Protein AF-X1QQS1-F1 (afdb_monomer_lite)

Secondary structure (DSSP, 8-state):
-EE--TTT---PPPSSTTT-HHHHHHHHHHHHTT--S--HHHHHHHHHHTT--S-HHHHHHHHHHH-TT-------GGGGTT-HHHHHHHHHHHHHTT--EEEEEEEEEEEEEEETTEEEEEEEEEEEEEEEEEEEEE-SSEEEEEETTTTEEEEEE--

Organism: NCBI:txid412755

Foldseek 3Di:
DFFFPPVQQDLAAFPDLPQQQQQQQVCRQCSSVVHNPGDSVNLVCVCVVVVFDSDCVRSVVVVCVVCVPDDDDDDDCVNQVVDPVSVVVVCVVCRNVSHKDKDKDWDWDWDFDADPPGRDGPDTDIDIDIGIWIFTDDDPFWTWTQGSSVSDIDIDGPD

pLDDT: mean 87.98, std 6.5, range [68.88, 96.5]

Radius of gyration: 16.84 Å; chains: 1; bounding box: 41×33×45 Å

Structure (mmCIF, N/CA/C/O backbone):
data_AF-X1QQS1-F1
#
_entry.id   AF-X1QQS1-F1
#
loop_
_atom_site.group_PDB
_atom_site.id
_atom_site.type_symbol
_atom_site.label_atom_id
_atom_site.label_alt_id
_atom_site.label_comp_id
_atom_site.label_asym_id
_atom_site.label_entity_id
_atom_site.label_seq_id
_atom_site.pdbx_PDB_ins_code
_atom_site.Cartn_x
_atom_site.Cartn_y
_atom_site.Cartn_z
_atom_site.occupancy
_atom_site.B_iso_or_equiv
_atom_site.auth_seq_id
_atom_site.auth_comp_id
_atom_site.auth_asym_id
_atom_site.auth_atom_id
_atom_site.pdbx_PDB_model_num
ATOM 1 N N . MET A 1 1 ? -8.744 -9.814 17.226 1.00 79.88 1 MET A N 1
ATOM 2 C CA . MET A 1 1 ? -8.411 -9.906 15.786 1.00 79.88 1 MET A CA 1
ATOM 3 C C . MET A 1 1 ? -9.209 -8.837 15.072 1.00 79.88 1 MET A C 1
ATOM 5 O O . MET A 1 1 ? -10.429 -8.950 15.056 1.00 79.88 1 MET A O 1
ATOM 9 N N . SER A 1 2 ? -8.532 -7.833 14.525 1.00 88.81 2 SER A N 1
ATOM 10 C CA . SER A 1 2 ? -9.165 -6.713 13.821 1.00 88.81 2 SER A CA 1
ATOM 11 C C . SER A 1 2 ? -8.785 -6.734 12.346 1.00 88.81 2 SER A C 1
ATOM 13 O O . SER A 1 2 ? -7.727 -7.242 11.963 1.00 88.81 2 SER A O 1
ATOM 15 N N . THR A 1 3 ? -9.669 -6.212 11.508 1.00 92.56 3 THR A N 1
ATOM 16 C CA . THR A 1 3 ? -9.513 -6.142 10.057 1.00 92.56 3 THR A CA 1
ATOM 17 C C . THR A 1 3 ? -10.234 -4.906 9.556 1.00 92.56 3 THR A C 1
ATOM 19 O O . THR A 1 3 ? -11.251 -4.527 10.132 1.00 92.56 3 THR A O 1
ATOM 22 N N . ILE A 1 4 ? -9.743 -4.323 8.464 1.00 93.69 4 ILE A N 1
ATOM 23 C CA . ILE A 1 4 ? -10.564 -3.403 7.674 1.00 93.69 4 ILE A CA 1
ATOM 24 C C . ILE A 1 4 ? -11.738 -4.178 7.056 1.00 93.69 4 ILE A C 1
ATOM 26 O O . ILE A 1 4 ? -11.711 -5.414 7.006 1.00 93.69 4 ILE A O 1
ATOM 30 N N . ASP A 1 5 ? -12.727 -3.469 6.519 1.00 93.31 5 ASP A N 1
ATOM 31 C CA . ASP A 1 5 ? -13.817 -4.066 5.745 1.00 93.31 5 ASP A CA 1
ATOM 32 C C . ASP A 1 5 ? -13.292 -4.766 4.468 1.00 93.31 5 ASP A C 1
ATOM 34 O O . ASP A 1 5 ? -13.038 -4.161 3.421 1.00 93.31 5 ASP A O 1
ATOM 38 N N . LEU A 1 6 ? -13.104 -6.085 4.558 1.00 91.56 6 LEU A N 1
ATOM 39 C CA . LEU A 1 6 ? -12.555 -6.902 3.475 1.00 91.56 6 LEU A CA 1
ATOM 40 C C . LEU A 1 6 ? -13.534 -7.133 2.322 1.00 91.56 6 LEU A C 1
ATOM 42 O O . LEU A 1 6 ? -13.076 -7.548 1.253 1.00 91.56 6 LEU A O 1
ATOM 46 N N . ASP A 1 7 ? -14.828 -6.889 2.533 1.00 92.19 7 ASP A N 1
ATOM 47 C CA . ASP A 1 7 ? -15.846 -6.981 1.484 1.00 92.19 7 ASP A CA 1
ATOM 48 C C . ASP A 1 7 ? -15.804 -5.728 0.602 1.00 92.19 7 ASP A C 1
ATOM 50 O O . ASP A 1 7 ? -16.031 -5.792 -0.608 1.00 92.19 7 ASP A O 1
ATOM 54 N N . LYS A 1 8 ? -15.423 -4.587 1.187 1.00 93.56 8 LYS A N 1
ATOM 55 C CA . LYS A 1 8 ? -15.185 -3.331 0.467 1.00 93.56 8 LYS A CA 1
ATOM 56 C C . LYS A 1 8 ? -13.808 -3.268 -0.203 1.00 93.56 8 LYS A C 1
ATOM 58 O O . LYS A 1 8 ? -13.642 -2.554 -1.198 1.00 93.56 8 LYS A O 1
ATOM 63 N N . TYR A 1 9 ? -12.804 -3.964 0.337 1.00 94.62 9 TYR A N 1
ATOM 64 C CA . TYR A 1 9 ? -11.430 -3.905 -0.172 1.00 94.62 9 TYR A CA 1
ATOM 65 C C . TYR A 1 9 ? -11.262 -4.710 -1.480 1.00 94.62 9 TYR A C 1
ATOM 67 O O . TYR A 1 9 ? -11.465 -5.924 -1.481 1.00 94.62 9 TYR A O 1
ATOM 75 N N . PRO A 1 10 ? -10.864 -4.079 -2.603 1.00 93.75 10 PRO A N 1
ATOM 76 C CA . PRO A 1 10 ? -11.062 -4.654 -3.937 1.00 93.75 10 PRO A CA 1
ATOM 77 C C . PRO A 1 10 ? -10.031 -5.712 -4.370 1.00 93.75 10 PRO A C 1
ATOM 79 O O . PRO A 1 10 ? -10.306 -6.436 -5.323 1.00 93.75 10 PRO A O 1
ATOM 82 N N . LYS A 1 11 ? -8.881 -5.831 -3.688 1.00 94.12 11 LYS A N 1
ATOM 83 C CA . LYS A 1 11 ? -7.851 -6.875 -3.909 1.00 94.12 11 LYS A CA 1
ATOM 84 C C . LYS A 1 11 ? -7.354 -6.970 -5.363 1.00 94.12 11 LYS A C 1
ATOM 86 O O . LYS A 1 11 ? -7.266 -8.050 -5.941 1.00 94.12 11 LYS A O 1
ATOM 91 N N . 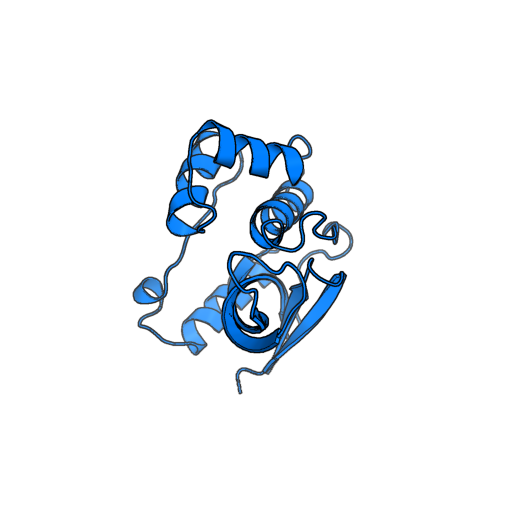ILE A 1 12 ? -7.033 -5.828 -5.964 1.00 95.31 12 ILE A N 1
ATOM 92 C CA . ILE A 1 12 ? -6.618 -5.720 -7.370 1.00 95.31 12 ILE A CA 1
ATOM 93 C C . ILE A 1 12 ? -5.139 -6.097 -7.522 1.00 95.31 12 ILE A C 1
ATOM 95 O O . ILE A 1 12 ? -4.302 -5.614 -6.756 1.00 95.31 12 ILE A O 1
ATOM 99 N N . ALA A 1 13 ? -4.844 -6.939 -8.517 1.00 94.06 13 ALA A N 1
ATOM 100 C CA . ALA A 1 13 ? -3.502 -7.366 -8.915 1.00 94.06 13 ALA A CA 1
ATOM 101 C C . ALA A 1 13 ? -2.720 -6.244 -9.606 1.00 94.06 13 ALA A C 1
ATOM 103 O O . ALA A 1 13 ? -3.303 -5.516 -10.409 1.00 94.06 13 ALA A O 1
ATOM 104 N N . GLN A 1 14 ? -1.405 -6.158 -9.380 1.00 93.00 14 GLN A N 1
ATO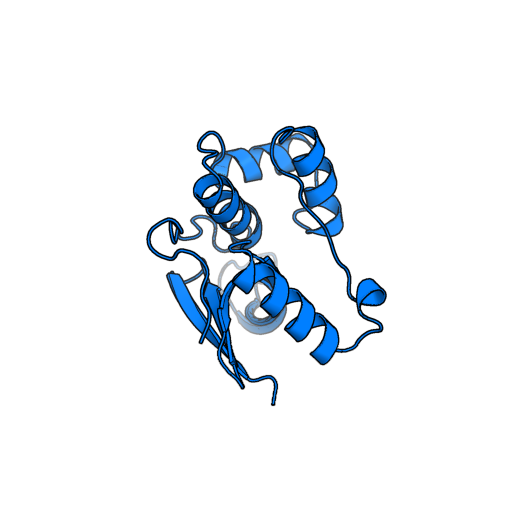M 105 C CA . GLN A 1 14 ? -0.558 -5.282 -10.190 1.00 93.00 14 GLN A CA 1
ATOM 106 C C . GLN A 1 14 ? -0.398 -5.857 -11.604 1.00 93.00 14 GLN A C 1
ATOM 108 O O . GLN A 1 14 ? -0.070 -7.030 -11.780 1.00 93.00 14 GLN A O 1
ATOM 113 N N . MET A 1 15 ? -0.579 -5.023 -12.621 1.00 90.81 15 MET A N 1
ATOM 114 C CA . MET A 1 15 ? -0.365 -5.379 -14.022 1.00 90.81 15 MET A CA 1
ATOM 115 C C . MET A 1 15 ? 1.103 -5.206 -14.419 1.00 90.81 15 MET A C 1
ATOM 117 O O . MET A 1 15 ? 1.664 -6.042 -15.128 1.00 90.81 15 MET A O 1
ATOM 121 N N . HIS A 1 16 ? 1.752 -4.134 -13.960 1.00 84.69 16 HIS A N 1
ATOM 122 C CA . HIS A 1 16 ? 3.145 -3.845 -14.278 1.00 84.69 16 HIS A CA 1
ATOM 123 C C . HIS A 1 16 ? 4.076 -4.426 -13.207 1.00 84.69 16 HIS A C 1
ATOM 125 O O . HIS A 1 16 ? 4.222 -3.883 -12.113 1.00 84.69 16 HIS A O 1
ATOM 131 N N . SER A 1 17 ? 4.762 -5.527 -13.514 1.00 77.50 17 SER A N 1
ATOM 132 C CA . SER A 1 17 ? 5.557 -6.294 -12.537 1.00 77.50 17 SER A CA 1
ATOM 133 C C . SER A 1 17 ? 6.665 -5.494 -11.834 1.00 77.50 17 SER A C 1
ATOM 135 O O . SER A 1 17 ? 6.939 -5.729 -10.662 1.00 77.50 17 SER A O 1
ATOM 137 N N . SER A 1 18 ? 7.281 -4.521 -12.510 1.00 76.19 18 SER A N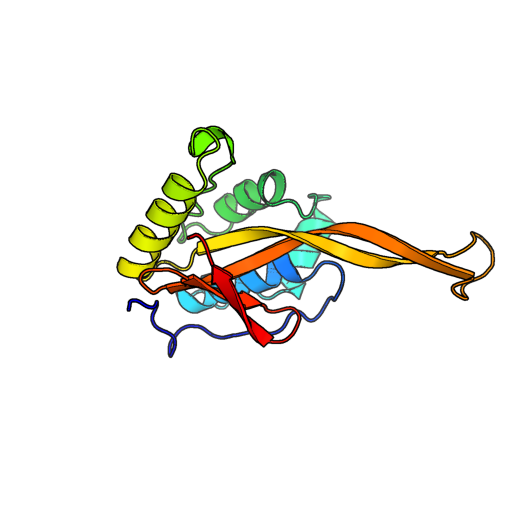 1
ATOM 138 C CA . SER A 1 18 ? 8.410 -3.745 -11.968 1.00 76.19 18 SER A CA 1
ATOM 139 C C . SER A 1 18 ? 8.050 -2.382 -11.368 1.00 76.19 18 SER A C 1
ATOM 141 O O . SER A 1 18 ? 8.894 -1.773 -10.719 1.00 76.19 18 SER A O 1
ATOM 143 N N . ALA A 1 19 ? 6.836 -1.878 -11.604 1.00 80.12 19 ALA A N 1
ATOM 144 C CA . ALA A 1 19 ? 6.467 -0.493 -11.277 1.00 80.12 19 ALA A CA 1
ATOM 145 C C . ALA A 1 19 ? 5.022 -0.332 -10.774 1.00 80.12 19 ALA A C 1
ATOM 147 O O . ALA A 1 19 ? 4.631 0.758 -10.365 1.00 80.12 19 ALA A O 1
ATOM 148 N N . GLY A 1 20 ? 4.229 -1.404 -10.805 1.00 86.62 20 GLY A N 1
ATOM 149 C CA . GLY A 1 20 ? 2.799 -1.379 -10.517 1.00 86.62 20 GLY A CA 1
ATOM 150 C C . GLY A 1 20 ? 2.458 -1.414 -9.030 1.00 86.62 20 GLY A C 1
ATOM 151 O O . GLY A 1 20 ? 1.370 -0.995 -8.652 1.00 86.62 20 GLY A O 1
ATOM 152 N N . CYS A 1 21 ? 3.376 -1.858 -8.163 1.00 88.69 21 CYS A N 1
ATOM 153 C CA . CYS A 1 21 ? 3.066 -2.087 -6.749 1.00 88.69 21 CYS A CA 1
ATOM 154 C C . CYS A 1 21 ? 2.595 -0.816 -6.022 1.00 88.69 21 CYS A C 1
ATOM 156 O O . CYS A 1 21 ? 1.635 -0.867 -5.259 1.00 88.69 21 CYS A O 1
ATOM 158 N N . ILE A 1 22 ? 3.204 0.342 -6.286 1.00 88.44 22 ILE A N 1
ATOM 159 C CA . ILE A 1 22 ? 2.774 1.625 -5.710 1.00 88.44 22 ILE A CA 1
ATOM 160 C C . ILE A 1 22 ? 1.404 2.069 -6.255 1.00 88.44 22 ILE A C 1
ATOM 162 O O . ILE A 1 22 ? 0.474 2.219 -5.456 1.00 88.44 22 ILE A O 1
ATOM 166 N N . PRO A 1 23 ? 1.233 2.272 -7.578 1.00 90.88 23 PRO A N 1
ATOM 167 C CA . PRO A 1 23 ? -0.026 2.761 -8.132 1.00 90.88 23 PRO A CA 1
ATOM 168 C C . PRO A 1 23 ? -1.205 1.821 -7.863 1.00 90.88 23 PRO A C 1
ATOM 170 O O . PRO A 1 23 ? -2.284 2.311 -7.544 1.00 90.88 23 PRO A O 1
ATOM 173 N N . VAL A 1 24 ? -1.024 0.497 -7.888 1.00 93.62 24 VAL A N 1
ATOM 174 C CA . VAL A 1 24 ? -2.137 -0.427 -7.623 1.00 93.62 24 VAL A CA 1
ATOM 175 C C . VAL A 1 24 ? -2.545 -0.460 -6.145 1.00 93.62 24 VAL A C 1
ATOM 177 O O . VAL A 1 24 ? -3.728 -0.588 -5.834 1.00 93.62 24 VAL A O 1
ATOM 180 N N . ASN A 1 25 ? -1.605 -0.326 -5.199 1.00 92.62 25 ASN A N 1
ATOM 181 C CA . ASN A 1 25 ? -1.963 -0.234 -3.779 1.00 92.62 25 ASN A CA 1
ATOM 182 C C . ASN A 1 25 ? -2.756 1.055 -3.519 1.00 92.62 25 ASN A C 1
ATOM 184 O O . ASN A 1 25 ? -3.739 1.038 -2.777 1.00 92.62 25 ASN A O 1
ATOM 188 N N . ILE A 1 26 ? -2.369 2.157 -4.168 1.00 90.50 26 ILE A N 1
ATOM 189 C CA . ILE A 1 26 ? -3.126 3.412 -4.125 1.00 90.50 26 ILE A CA 1
ATOM 190 C C . ILE A 1 26 ? -4.506 3.216 -4.749 1.00 90.50 26 ILE A C 1
ATOM 192 O O . ILE A 1 26 ? -5.495 3.544 -4.106 1.00 90.50 26 ILE A O 1
ATOM 196 N N . GLU A 1 27 ? -4.608 2.619 -5.938 1.00 92.81 27 GLU A N 1
ATOM 197 C CA . GLU A 1 27 ? -5.890 2.291 -6.571 1.00 92.81 27 GLU A CA 1
ATOM 198 C C . GLU A 1 27 ? -6.805 1.497 -5.629 1.00 92.81 27 GLU A C 1
ATOM 200 O O . GLU A 1 27 ? -7.965 1.872 -5.454 1.00 92.81 27 GLU A O 1
ATOM 205 N N . ASN A 1 28 ? -6.295 0.442 -4.984 1.00 94.12 28 ASN A N 1
ATOM 206 C CA . ASN A 1 28 ? -7.055 -0.342 -4.011 1.00 94.12 28 ASN A CA 1
ATOM 207 C C . ASN A 1 28 ? -7.595 0.541 -2.870 1.00 94.12 28 ASN A C 1
ATOM 209 O O . ASN A 1 28 ? -8.777 0.445 -2.534 1.00 94.12 28 ASN A O 1
ATOM 213 N N . ALA A 1 29 ? -6.763 1.423 -2.306 1.00 91.81 29 ALA A N 1
ATOM 214 C CA . ALA A 1 29 ? -7.156 2.334 -1.229 1.00 91.81 29 ALA A CA 1
ATOM 215 C C . ALA A 1 29 ? -8.167 3.405 -1.678 1.00 91.81 29 ALA A C 1
ATOM 217 O O . ALA A 1 29 ? -9.115 3.699 -0.947 1.00 91.81 29 ALA A O 1
ATOM 218 N N . LEU A 1 30 ? -8.020 3.962 -2.883 1.00 91.19 30 LEU A N 1
ATOM 219 C CA . LEU A 1 30 ? -8.975 4.916 -3.460 1.00 91.19 30 LEU A CA 1
ATOM 220 C C . LEU A 1 30 ? -10.338 4.261 -3.659 1.00 91.19 30 LEU A C 1
ATOM 222 O O . LEU A 1 30 ? -11.355 4.761 -3.181 1.00 91.19 30 LEU A O 1
ATOM 226 N N . LYS A 1 31 ? -10.339 3.078 -4.274 1.00 93.50 31 LYS A N 1
ATOM 227 C CA . LYS A 1 31 ? -11.531 2.272 -4.533 1.00 93.50 31 LYS A CA 1
ATOM 228 C C . LYS A 1 31 ? -12.221 1.828 -3.248 1.00 93.50 31 LYS A C 1
ATOM 230 O O . LYS A 1 31 ? -13.451 1.850 -3.186 1.00 93.50 31 LYS A O 1
ATOM 235 N N . TYR A 1 32 ? -11.450 1.485 -2.219 1.00 93.31 32 TYR A N 1
ATOM 236 C CA . TYR A 1 32 ? -11.968 1.229 -0.879 1.00 93.31 32 TYR A CA 1
ATOM 237 C C . TYR A 1 32 ? -12.632 2.473 -0.273 1.00 93.31 32 TYR A C 1
ATOM 239 O O . TYR A 1 32 ? -13.627 2.352 0.427 1.00 93.31 32 TYR A O 1
ATOM 247 N N . ASN A 1 33 ? -12.167 3.683 -0.578 1.00 90.12 33 ASN A N 1
ATOM 248 C CA . ASN A 1 33 ? -12.782 4.935 -0.120 1.00 90.12 33 ASN A CA 1
ATOM 249 C C . ASN A 1 33 ? -13.857 5.494 -1.071 1.00 90.12 33 ASN A C 1
ATOM 251 O O . ASN A 1 33 ? -14.354 6.596 -0.862 1.00 90.12 33 ASN A O 1
ATOM 255 N N . GLY A 1 34 ? -14.269 4.719 -2.079 1.00 90.50 34 GLY A N 1
ATOM 256 C CA . GLY A 1 34 ? -15.332 5.092 -3.013 1.00 90.50 34 GLY A CA 1
ATOM 257 C C . GLY A 1 34 ? -14.863 5.839 -4.261 1.00 90.50 34 GLY A C 1
ATOM 258 O O . GLY A 1 34 ? -15.689 6.087 -5.135 1.00 90.50 34 GLY A O 1
ATOM 259 N N . GLU A 1 35 ? -13.566 6.124 -4.405 1.00 89.94 35 GLU A N 1
ATOM 260 C CA . GLU A 1 35 ? -13.031 6.774 -5.601 1.00 89.94 35 GLU A CA 1
ATOM 261 C C . GLU A 1 35 ? -12.664 5.764 -6.685 1.00 89.94 35 GLU A C 1
ATOM 263 O O . GLU A 1 35 ? -11.844 4.865 -6.492 1.00 89.94 35 GLU A O 1
ATOM 268 N N . ARG A 1 36 ? -13.305 5.899 -7.851 1.00 90.19 36 ARG A N 1
ATOM 269 C CA . ARG A 1 36 ? -13.223 4.930 -8.959 1.00 90.19 36 ARG A CA 1
ATOM 270 C C . ARG A 1 36 ? -12.520 5.469 -10.205 1.00 90.19 36 ARG A C 1
ATOM 272 O O . ARG A 1 36 ? -12.290 4.704 -11.137 1.00 90.19 36 ARG A O 1
ATOM 279 N N . ASP A 1 37 ? -12.162 6.749 -10.218 1.00 89.69 37 ASP A N 1
ATOM 280 C CA . ASP A 1 37 ? -11.643 7.429 -11.413 1.00 89.69 37 ASP A CA 1
ATOM 281 C C . ASP A 1 37 ? -10.186 7.080 -11.743 1.00 89.69 37 ASP A C 1
ATOM 283 O O . ASP A 1 37 ? -9.732 7.309 -12.870 1.00 89.69 37 ASP A O 1
ATOM 287 N N . TYR A 1 38 ? -9.463 6.498 -10.785 1.00 89.69 38 TYR A N 1
ATOM 288 C CA . TYR A 1 38 ? -8.047 6.171 -10.894 1.00 89.69 38 TYR A CA 1
ATOM 289 C C . TYR A 1 38 ? -7.832 4.659 -10.949 1.00 89.69 38 TYR A C 1
ATOM 291 O O . TYR A 1 38 ? -8.440 3.896 -10.198 1.00 89.69 38 TYR A O 1
ATOM 299 N N . ASP A 1 39 ? -6.935 4.261 -11.842 1.00 93.12 39 ASP A N 1
ATOM 300 C CA . ASP A 1 39 ? -6.442 2.902 -12.027 1.00 93.12 39 ASP A CA 1
ATOM 301 C C . ASP A 1 39 ? -4.910 2.930 -12.158 1.00 93.12 39 ASP A C 1
ATOM 303 O O . ASP A 1 39 ? -4.311 4.003 -12.320 1.00 93.12 39 ASP A O 1
ATOM 307 N N . GLU A 1 40 ? -4.273 1.762 -12.064 1.00 93.38 40 GLU A N 1
ATOM 308 C CA . GLU A 1 40 ? -2.820 1.608 -12.143 1.00 93.38 40 GLU A CA 1
ATOM 309 C C . GLU A 1 40 ? -2.222 2.349 -13.346 1.00 93.38 40 GLU A C 1
ATOM 311 O O . GLU A 1 40 ? -1.250 3.095 -13.201 1.00 93.38 40 GLU A O 1
ATOM 316 N N . LEU A 1 41 ? -2.827 2.194 -14.527 1.00 92.88 41 LEU A N 1
ATOM 317 C CA . LEU A 1 41 ? -2.333 2.786 -15.766 1.00 92.88 41 LEU A CA 1
ATOM 318 C C . LEU A 1 41 ? -2.392 4.316 -15.722 1.00 92.88 41 LEU A C 1
ATOM 320 O O . LEU A 1 41 ? -1.405 4.976 -16.046 1.00 92.88 41 LEU A O 1
ATOM 324 N N . LYS A 1 42 ? -3.516 4.899 -15.291 1.00 91.75 42 LYS A N 1
ATOM 325 C CA . LYS A 1 42 ? -3.657 6.358 -15.157 1.00 91.75 42 LYS A CA 1
ATOM 326 C C . LYS A 1 42 ? -2.646 6.935 -14.178 1.00 91.75 42 LYS A C 1
ATOM 328 O O . LYS A 1 42 ? -2.074 7.990 -14.452 1.00 91.75 42 LYS A O 1
ATOM 333 N N . LEU A 1 43 ? -2.419 6.256 -13.056 1.00 90.19 43 LEU A N 1
ATOM 334 C CA . LEU A 1 43 ? -1.452 6.677 -12.045 1.00 90.19 43 LEU A CA 1
ATOM 335 C C . LEU A 1 43 ? -0.013 6.592 -12.578 1.00 90.19 43 LEU A C 1
ATOM 337 O O . LEU A 1 43 ? 0.756 7.538 -12.414 1.00 90.19 43 LEU A O 1
ATOM 341 N N . LEU A 1 44 ? 0.333 5.521 -13.297 1.00 90.12 44 LEU A N 1
ATOM 342 C CA . LEU A 1 44 ? 1.630 5.396 -13.969 1.00 90.12 44 LEU A CA 1
ATOM 343 C C . LEU A 1 44 ? 1.839 6.489 -15.023 1.00 90.12 44 LEU A C 1
ATOM 345 O O . LEU A 1 44 ? 2.869 7.166 -15.011 1.00 90.12 44 LEU A O 1
ATOM 349 N N . CYS A 1 45 ? 0.859 6.710 -15.903 1.00 89.56 45 CYS A N 1
ATOM 350 C CA . CYS A 1 45 ? 0.917 7.768 -16.911 1.00 89.56 45 CYS A CA 1
ATOM 351 C C . CYS A 1 45 ? 1.038 9.157 -16.270 1.00 89.56 45 CYS A C 1
ATOM 353 O O . CYS A 1 45 ? 1.782 10.005 -16.770 1.00 89.56 45 CYS A O 1
ATOM 355 N N . PHE A 1 46 ? 0.349 9.401 -15.151 1.00 88.19 46 PHE A N 1
ATOM 356 C CA . PHE A 1 46 ? 0.458 10.649 -14.397 1.00 88.19 46 PHE A CA 1
ATOM 357 C C . PHE A 1 46 ? 1.899 10.909 -13.935 1.00 88.19 46 PHE A C 1
ATOM 359 O O . PHE A 1 46 ? 2.396 12.021 -14.131 1.00 88.19 46 PHE A O 1
ATOM 366 N N . CYS A 1 47 ? 2.573 9.894 -13.384 1.00 86.56 47 CYS A N 1
ATOM 367 C CA . CYS A 1 47 ? 3.969 9.994 -12.956 1.00 86.56 47 CYS A CA 1
ATOM 368 C C . CYS A 1 47 ? 4.923 10.197 -14.137 1.00 86.56 47 CYS A C 1
ATOM 370 O O . CYS A 1 47 ? 5.748 11.108 -14.112 1.00 86.56 47 CYS A O 1
ATOM 372 N N . GLN A 1 48 ? 4.782 9.394 -15.195 1.00 87.12 48 GLN A N 1
ATOM 373 C CA . GLN A 1 48 ? 5.660 9.441 -16.369 1.00 87.12 48 GLN A CA 1
ATOM 374 C C . GLN A 1 48 ? 5.587 10.787 -17.097 1.00 87.12 48 GLN A C 1
ATOM 376 O O . GLN A 1 48 ? 6.616 11.398 -17.374 1.00 87.12 48 GLN A O 1
ATOM 381 N N . THR A 1 49 ? 4.376 11.289 -17.361 1.00 88.19 49 THR A N 1
ATOM 382 C CA . THR A 1 49 ? 4.168 12.565 -18.077 1.00 88.19 49 THR A CA 1
ATOM 383 C C . THR A 1 49 ? 4.693 13.780 -17.314 1.00 88.19 49 THR A C 1
ATOM 385 O O . THR A 1 49 ? 4.959 14.814 -17.922 1.00 88.19 49 THR A O 1
ATOM 388 N N . ARG A 1 50 ? 4.861 13.663 -15.993 1.00 85.56 50 ARG A N 1
ATOM 389 C CA . ARG A 1 50 ? 5.377 14.722 -15.113 1.00 85.56 50 ARG A CA 1
ATOM 390 C C . ARG A 1 50 ? 6.797 14.465 -14.619 1.00 85.56 50 ARG A C 1
ATOM 392 O O . ARG A 1 50 ? 7.304 15.259 -13.834 1.00 85.56 50 ARG A O 1
ATOM 399 N N . ASN A 1 51 ? 7.430 13.382 -15.071 1.00 86.50 51 ASN A N 1
ATOM 400 C CA . ASN A 1 51 ? 8.753 12.957 -14.623 1.00 86.50 51 ASN A CA 1
ATOM 401 C C . ASN A 1 51 ? 8.862 12.837 -13.084 1.00 86.50 51 ASN A C 1
ATOM 403 O O . ASN A 1 51 ? 9.864 13.229 -12.488 1.00 86.50 51 ASN A O 1
ATOM 407 N N . ILE A 1 52 ? 7.804 12.333 -12.438 1.00 83.81 52 ILE A N 1
ATOM 408 C CA . ILE A 1 52 ? 7.760 12.100 -10.990 1.00 83.81 52 ILE A CA 1
ATOM 409 C C . ILE A 1 52 ? 8.325 10.700 -10.714 1.00 83.81 52 ILE A C 1
ATOM 411 O O . ILE A 1 52 ? 7.798 9.722 -11.256 1.00 83.81 52 ILE A O 1
ATOM 415 N N . PRO A 1 53 ? 9.366 10.566 -9.873 1.00 82.62 53 PRO A N 1
ATOM 416 C CA . PRO A 1 53 ? 9.851 9.262 -9.441 1.00 82.62 53 PRO A CA 1
ATOM 417 C C . PRO A 1 53 ? 8.755 8.456 -8.737 1.00 82.62 53 PRO A C 1
ATOM 419 O O . PRO A 1 53 ? 7.985 8.995 -7.944 1.00 82.62 53 PRO A O 1
ATOM 422 N N . LEU A 1 54 ? 8.721 7.142 -8.970 1.00 76.31 54 LEU A N 1
ATOM 423 C CA . LEU A 1 54 ? 7.807 6.216 -8.291 1.00 76.31 54 LEU A CA 1
ATOM 424 C C . LEU A 1 54 ? 8.291 5.885 -6.868 1.00 76.31 54 LEU A C 1
ATOM 426 O O . LEU A 1 54 ? 8.454 4.726 -6.505 1.00 76.31 54 LEU A O 1
ATOM 430 N N . GLY A 1 55 ? 8.548 6.912 -6.063 1.00 75.44 55 GLY A N 1
ATOM 431 C CA . GLY A 1 55 ? 8.821 6.805 -4.634 1.00 75.44 55 GLY A CA 1
ATOM 432 C C . GLY A 1 55 ? 7.668 7.396 -3.831 1.00 75.44 55 GLY A C 1
ATOM 433 O O . GLY A 1 55 ? 7.010 8.334 -4.271 1.00 75.44 55 GLY A O 1
ATOM 434 N N . PHE A 1 56 ? 7.390 6.852 -2.643 1.00 70.75 56 PHE A N 1
ATOM 435 C CA . PHE A 1 56 ? 6.277 7.334 -1.815 1.00 70.75 56 PHE A CA 1
ATOM 436 C C . PHE A 1 56 ? 6.451 8.804 -1.415 1.00 70.75 56 PHE A C 1
ATOM 438 O O . PHE A 1 56 ? 5.483 9.563 -1.412 1.00 70.75 56 PHE A O 1
ATOM 445 N N . LYS A 1 57 ? 7.689 9.212 -1.120 1.00 73.81 57 LYS A N 1
ATOM 446 C CA . LYS A 1 57 ? 8.027 10.576 -0.705 1.00 73.81 57 LYS A CA 1
ATOM 447 C C . LYS A 1 57 ? 7.752 11.590 -1.817 1.00 73.81 57 LYS A C 1
ATOM 449 O O . LYS A 1 57 ? 7.245 12.672 -1.542 1.00 73.81 57 LYS A O 1
ATOM 454 N N . GLU A 1 58 ? 8.067 11.234 -3.056 1.00 79.25 58 GLU A N 1
ATOM 455 C CA . GLU A 1 58 ? 7.906 12.085 -4.233 1.00 79.25 58 GLU A CA 1
ATOM 456 C C . GLU A 1 58 ? 6.471 12.048 -4.773 1.00 79.25 58 GLU A C 1
ATOM 458 O O . GLU A 1 58 ? 5.927 13.078 -5.164 1.00 79.25 58 GLU A O 1
ATOM 463 N N . PHE A 1 59 ? 5.836 10.873 -4.774 1.00 78.06 59 PHE A N 1
ATOM 464 C CA . PHE A 1 59 ? 4.528 10.673 -5.394 1.00 78.06 59 PHE A CA 1
ATOM 465 C C . PHE A 1 59 ? 3.359 11.138 -4.513 1.00 78.06 59 PHE A C 1
ATOM 467 O O . PHE A 1 59 ? 2.396 11.715 -5.022 1.00 78.06 59 PHE A O 1
ATOM 474 N N . SER A 1 60 ? 3.435 10.937 -3.193 1.00 72.06 60 SER A N 1
ATOM 475 C CA . SER A 1 60 ? 2.315 11.230 -2.278 1.00 72.06 60 SER A CA 1
ATOM 476 C C . SER A 1 60 ? 1.880 12.704 -2.271 1.00 72.06 60 SER A C 1
ATOM 478 O O . SER A 1 60 ? 0.674 12.954 -2.318 1.00 72.06 60 SER A O 1
ATOM 480 N N . PRO A 1 61 ? 2.792 13.703 -2.266 1.00 76.56 61 PRO A N 1
ATOM 481 C CA . PRO A 1 61 ? 2.392 15.110 -2.323 1.00 76.56 61 PRO A CA 1
ATOM 482 C C . PRO A 1 61 ? 1.652 15.473 -3.615 1.00 76.56 61 PRO A C 1
ATOM 484 O O . PRO A 1 61 ? 0.722 16.276 -3.590 1.00 76.56 61 PRO A O 1
ATOM 487 N N . GLU A 1 62 ? 2.036 14.883 -4.749 1.00 81.25 62 GLU A N 1
ATOM 488 C CA . GLU A 1 62 ? 1.373 15.130 -6.034 1.00 81.25 62 GLU A CA 1
ATOM 489 C C . GLU A 1 62 ? -0.006 14.464 -6.099 1.00 81.25 62 GLU A C 1
ATOM 491 O O . GLU A 1 62 ? -0.959 15.062 -6.603 1.00 81.25 62 GLU A O 1
ATOM 496 N N . LEU A 1 63 ? -0.148 13.273 -5.509 1.00 76.50 63 LEU A N 1
ATOM 497 C CA . LEU A 1 63 ? -1.443 12.618 -5.321 1.00 76.50 63 LEU A CA 1
ATOM 498 C C . LEU A 1 63 ? -2.396 13.445 -4.459 1.00 76.50 63 LEU A C 1
ATOM 500 O O . LEU A 1 63 ? -3.551 13.639 -4.833 1.00 76.50 63 LEU A O 1
ATOM 504 N N . ALA A 1 64 ? -1.913 13.989 -3.342 1.00 77.12 64 ALA A N 1
ATOM 505 C CA . ALA A 1 64 ? -2.728 14.816 -2.455 1.00 77.12 64 ALA A CA 1
ATOM 506 C C . ALA A 1 64 ? -3.285 16.070 -3.162 1.00 77.12 64 ALA A C 1
ATOM 508 O O . ALA A 1 64 ? -4.394 16.511 -2.865 1.00 77.12 64 ALA A O 1
ATOM 509 N N . LYS A 1 65 ? -2.563 16.626 -4.148 1.00 77.25 65 LYS A N 1
ATOM 510 C CA . LYS A 1 65 ? -3.033 17.785 -4.932 1.00 77.25 65 LYS A CA 1
ATOM 511 C C . LYS A 1 65 ? -4.213 17.454 -5.843 1.00 77.25 65 LYS A C 1
ATOM 513 O O . LYS A 1 65 ? -5.066 18.315 -6.070 1.00 77.25 65 LYS A O 1
ATOM 518 N N . ILE A 1 66 ? -4.248 16.243 -6.399 1.00 75.50 66 ILE A N 1
ATOM 519 C CA . ILE A 1 66 ? -5.301 15.832 -7.339 1.00 75.50 66 ILE A CA 1
ATOM 520 C C . ILE A 1 66 ? -6.491 15.183 -6.618 1.00 75.50 66 ILE A C 1
ATOM 522 O O . ILE A 1 66 ? -7.626 15.321 -7.070 1.00 75.50 66 ILE A O 1
ATOM 526 N N . LEU A 1 67 ? -6.264 14.568 -5.456 1.00 76.06 67 LEU A N 1
ATOM 527 C CA . LEU A 1 67 ? -7.276 13.859 -4.674 1.00 76.06 67 LEU A CA 1
ATOM 528 C C . LEU A 1 67 ? -7.847 14.726 -3.548 1.00 76.06 67 LEU A C 1
ATOM 530 O O . LEU A 1 67 ? -7.674 14.447 -2.368 1.00 76.06 67 LEU A O 1
ATOM 534 N N . LYS A 1 68 ? -8.598 15.772 -3.907 1.00 68.88 68 LYS A N 1
ATOM 535 C CA . LYS A 1 68 ? -9.130 16.759 -2.941 1.00 68.88 68 LYS A CA 1
ATOM 536 C C . LYS A 1 68 ? -10.053 16.186 -1.853 1.00 68.88 68 LYS A C 1
ATOM 538 O O . LYS A 1 68 ? -10.319 16.875 -0.874 1.00 68.88 68 LYS A O 1
ATOM 543 N N . LYS A 1 69 ? -10.576 14.971 -2.037 1.00 72.00 69 LYS A N 1
ATOM 544 C CA . LYS A 1 69 ? -11.490 14.303 -1.096 1.00 72.00 69 LYS A CA 1
ATOM 545 C C . LYS A 1 69 ? -10.807 13.267 -0.200 1.00 72.00 69 LYS A C 1
ATOM 547 O O . LYS A 1 69 ? -11.453 12.765 0.713 1.00 72.00 69 LYS A O 1
ATOM 552 N N . ILE A 1 70 ? -9.536 12.939 -0.446 1.00 75.62 70 ILE A N 1
ATOM 553 C CA . ILE A 1 70 ? -8.811 11.907 0.301 1.00 75.62 70 ILE A CA 1
ATOM 554 C C . ILE A 1 70 ? -7.507 12.496 0.824 1.00 75.62 70 ILE A C 1
ATOM 556 O O . ILE A 1 70 ? -6.659 12.949 0.058 1.00 75.62 70 ILE A O 1
ATOM 560 N N . ASN A 1 71 ? -7.335 12.455 2.143 1.00 78.31 71 ASN A N 1
ATOM 561 C CA . ASN A 1 71 ? -6.106 12.893 2.782 1.00 78.31 71 ASN A CA 1
ATOM 562 C C . ASN A 1 71 ? -5.109 11.729 2.875 1.00 78.31 71 ASN A C 1
ATOM 564 O O . ASN A 1 71 ? -5.335 10.782 3.626 1.00 78.31 71 ASN A O 1
ATOM 568 N N . PHE A 1 72 ? -4.004 11.809 2.135 1.00 78.75 72 PHE A N 1
ATOM 569 C CA . PHE A 1 72 ? -2.889 10.872 2.269 1.00 78.75 72 PHE A CA 1
ATOM 570 C C . PHE A 1 72 ? -1.918 11.380 3.332 1.00 78.75 72 PHE A C 1
ATOM 572 O O . PHE A 1 72 ? -1.253 12.398 3.142 1.00 78.75 72 PHE A O 1
ATOM 579 N N . ILE A 1 73 ? -1.814 10.650 4.441 1.00 82.88 73 ILE A N 1
ATOM 580 C CA . ILE A 1 73 ? -0.836 10.928 5.493 1.00 82.88 73 ILE A CA 1
ATOM 581 C C . ILE A 1 73 ? 0.407 10.088 5.214 1.00 82.88 73 ILE A C 1
ATOM 583 O O . ILE A 1 73 ? 0.339 8.862 5.166 1.00 82.88 73 ILE A O 1
ATOM 587 N N . PHE A 1 74 ? 1.548 10.752 5.038 1.00 82.69 74 PHE A N 1
ATOM 588 C CA . PHE A 1 74 ? 2.834 10.080 4.901 1.00 82.69 74 PHE A CA 1
ATOM 589 C C . PHE A 1 74 ? 3.580 10.082 6.231 1.00 82.69 74 PHE A C 1
ATOM 591 O O . PHE A 1 74 ? 3.668 11.116 6.895 1.00 82.69 74 PHE A O 1
ATOM 598 N N . LYS A 1 75 ? 4.127 8.920 6.592 1.00 85.94 75 LYS A N 1
ATOM 599 C CA . LYS A 1 75 ? 4.968 8.728 7.769 1.00 85.94 75 LYS A CA 1
ATOM 600 C C . LYS A 1 75 ? 6.260 8.030 7.363 1.00 85.94 75 LYS A C 1
ATOM 602 O O . LYS A 1 75 ? 6.226 6.938 6.796 1.00 85.94 75 LYS A O 1
ATOM 607 N N . GLY A 1 76 ? 7.384 8.696 7.601 1.00 82.44 76 GLY A N 1
ATOM 608 C CA . GLY A 1 76 ? 8.724 8.163 7.389 1.00 82.44 76 GLY A CA 1
ATOM 609 C C . GLY A 1 76 ? 9.260 7.464 8.636 1.00 82.44 76 GLY A C 1
ATOM 610 O O . GLY A 1 76 ? 8.632 7.462 9.687 1.00 82.44 76 GLY A O 1
ATOM 611 N N . ILE A 1 77 ? 10.454 6.883 8.531 1.00 77.38 77 ILE A N 1
ATOM 612 C CA . ILE A 1 77 ? 11.088 6.193 9.664 1.00 77.38 77 ILE A CA 1
ATOM 613 C C . ILE A 1 77 ? 11.370 7.138 10.848 1.00 77.38 77 ILE A C 1
ATOM 615 O O . ILE A 1 77 ? 11.259 6.729 12.003 1.00 77.38 77 ILE A O 1
ATOM 619 N N . ASP A 1 78 ? 11.663 8.405 10.551 1.00 85.38 78 ASP A N 1
ATOM 620 C CA . ASP A 1 78 ? 11.949 9.440 11.548 1.00 85.38 78 ASP A CA 1
ATOM 621 C C . ASP A 1 78 ? 10.685 9.864 12.322 1.00 85.38 78 ASP A C 1
ATOM 623 O O . ASP A 1 78 ? 10.792 10.355 13.440 1.00 85.38 78 ASP A O 1
ATOM 627 N N . ASP A 1 79 ? 9.479 9.629 11.781 1.00 88.94 79 ASP A N 1
ATOM 628 C CA . ASP A 1 79 ? 8.213 9.880 12.491 1.00 88.94 79 ASP A CA 1
ATOM 629 C C . ASP A 1 79 ? 7.945 8.867 13.622 1.00 88.94 79 ASP A C 1
ATOM 631 O O . ASP A 1 79 ? 7.034 9.070 14.427 1.00 88.94 79 ASP A O 1
ATOM 635 N N . PHE A 1 80 ? 8.696 7.762 13.665 1.00 89.06 80 PHE A N 1
ATOM 636 C CA . PHE A 1 80 ? 8.486 6.654 14.599 1.00 89.06 80 PHE A CA 1
ATOM 637 C C . PHE A 1 80 ? 9.673 6.419 15.536 1.00 89.06 80 PHE A C 1
ATOM 639 O O . PHE A 1 80 ? 9.764 5.350 16.136 1.00 89.06 80 PHE A O 1
ATOM 646 N N . ASP A 1 81 ? 10.597 7.376 15.657 1.00 86.06 81 ASP A N 1
ATOM 647 C CA . ASP A 1 81 ? 11.837 7.233 16.438 1.00 86.06 81 ASP A CA 1
ATOM 648 C C . ASP A 1 81 ? 12.602 5.929 16.118 1.00 86.06 81 ASP A C 1
ATOM 650 O O . ASP A 1 81 ? 13.224 5.326 16.992 1.00 86.06 81 ASP A O 1
ATOM 654 N N . HIS A 1 82 ? 12.509 5.446 14.873 1.00 80.75 82 HIS A N 1
ATOM 655 C CA . HIS A 1 82 ? 13.047 4.153 14.429 1.00 80.75 82 HIS A CA 1
ATOM 656 C C . HIS A 1 82 ? 12.544 2.909 15.205 1.00 80.75 82 HIS A C 1
ATOM 658 O O . HIS A 1 82 ? 13.183 1.859 15.146 1.00 80.75 82 HIS A O 1
ATOM 664 N N . SER A 1 83 ? 11.402 2.987 15.899 1.00 87.31 83 SER A N 1
ATOM 665 C CA . SER A 1 83 ? 10.791 1.864 16.628 1.00 87.31 83 SER A CA 1
ATOM 666 C C . SER A 1 83 ? 9.784 1.111 15.760 1.00 87.31 83 SER A C 1
ATOM 668 O O . SER A 1 83 ? 8.799 1.677 15.276 1.00 87.31 83 SER A O 1
ATOM 670 N N . ILE A 1 84 ? 10.006 -0.196 15.601 1.00 87.12 84 ILE A N 1
ATOM 671 C CA . ILE A 1 84 ? 9.061 -1.080 14.910 1.00 87.12 84 ILE A CA 1
ATOM 672 C C . ILE A 1 84 ? 7.752 -1.204 15.693 1.00 87.12 84 ILE A C 1
ATOM 674 O O . ILE A 1 84 ? 6.684 -1.270 15.094 1.00 87.12 84 ILE A O 1
ATOM 678 N N . GLU A 1 85 ? 7.815 -1.155 17.023 1.00 91.12 85 GLU A N 1
ATOM 679 C CA . GLU A 1 85 ? 6.659 -1.215 17.912 1.00 91.12 85 GLU A CA 1
ATOM 680 C C . GLU A 1 85 ? 5.722 -0.034 17.652 1.00 91.12 85 GLU A C 1
ATOM 682 O O . GLU A 1 85 ? 4.531 -0.240 17.432 1.00 91.12 85 GLU A O 1
ATOM 687 N N . LYS A 1 86 ? 6.262 1.188 17.551 1.00 92.06 86 LYS A N 1
ATOM 688 C CA . LYS A 1 86 ? 5.475 2.386 17.215 1.00 92.06 86 LYS A CA 1
ATOM 689 C C . LYS A 1 86 ? 4.855 2.313 15.820 1.00 92.06 86 LYS A C 1
ATOM 691 O O . LYS A 1 86 ? 3.724 2.757 15.625 1.00 92.06 86 LYS A O 1
ATOM 696 N N . VAL A 1 87 ? 5.566 1.735 14.848 1.00 92.06 87 VAL A N 1
ATOM 697 C CA . VAL A 1 87 ? 5.014 1.485 13.504 1.00 92.06 87 VAL A CA 1
ATOM 698 C C . VAL A 1 87 ? 3.848 0.498 13.581 1.00 92.06 87 VAL A C 1
ATOM 700 O O . VAL A 1 87 ? 2.798 0.737 12.985 1.00 92.06 87 VAL A O 1
ATOM 703 N N . VAL A 1 88 ? 4.000 -0.595 14.332 1.00 93.50 88 VAL A N 1
ATOM 704 C CA . VAL A 1 88 ? 2.948 -1.603 14.528 1.00 93.50 88 VAL A CA 1
ATOM 705 C C . VAL A 1 88 ? 1.735 -0.994 15.233 1.00 93.50 88 VAL A C 1
ATOM 707 O O . VAL A 1 88 ? 0.613 -1.203 14.778 1.00 93.50 88 VAL A O 1
ATOM 710 N N . GLU A 1 89 ? 1.934 -0.219 16.299 1.00 93.94 89 GLU A N 1
ATOM 711 C CA . GLU A 1 89 ? 0.863 0.491 17.010 1.00 93.94 89 GLU A CA 1
ATOM 712 C C . GLU A 1 89 ? 0.097 1.439 16.084 1.00 93.94 89 GLU A C 1
ATOM 714 O O . GLU A 1 89 ? -1.134 1.417 16.062 1.00 93.94 89 GLU A O 1
ATOM 719 N N . TYR A 1 90 ? 0.813 2.211 15.262 1.00 94.62 90 TYR A N 1
ATOM 720 C CA . TYR A 1 90 ? 0.207 3.097 14.271 1.00 94.62 90 TYR A CA 1
ATOM 721 C C . TYR A 1 90 ? -0.613 2.331 13.227 1.00 94.62 90 TYR A C 1
ATOM 723 O O . TYR A 1 90 ? -1.720 2.740 12.880 1.00 94.62 90 TYR A O 1
ATOM 731 N N . ILE A 1 91 ? -0.105 1.203 12.727 1.00 95.25 91 ILE A N 1
ATOM 732 C CA . ILE A 1 91 ? -0.849 0.371 11.774 1.00 95.25 91 ILE A CA 1
ATOM 733 C C . ILE A 1 91 ? -2.128 -0.170 12.424 1.00 95.25 91 ILE A C 1
ATOM 735 O O . ILE A 1 91 ? -3.192 -0.119 11.808 1.00 95.25 91 ILE A O 1
ATOM 739 N N . LYS A 1 92 ? -2.043 -0.664 13.666 1.00 95.19 92 LYS A N 1
ATOM 740 C CA . LYS A 1 92 ? -3.190 -1.222 14.394 1.00 95.19 92 LYS A CA 1
ATOM 741 C C . LYS A 1 92 ? -4.293 -0.190 14.604 1.00 95.19 92 LYS A C 1
ATOM 743 O O . LYS A 1 92 ? -5.434 -0.473 14.247 1.00 95.19 92 LYS A O 1
ATOM 748 N N . SER A 1 93 ? -3.948 1.001 15.099 1.00 95.56 93 SER A N 1
ATOM 749 C CA . SER A 1 93 ? -4.938 2.053 15.362 1.00 95.56 93 SER A CA 1
ATOM 750 C C . SER A 1 93 ? -5.691 2.474 14.097 1.00 95.56 93 SER A C 1
ATOM 752 O O . SER A 1 93 ? -6.906 2.635 14.131 1.00 95.56 93 SER A O 1
ATOM 754 N N . ASN A 1 94 ? -5.002 2.562 12.955 1.00 95.31 94 ASN A N 1
ATOM 755 C CA . ASN A 1 94 ? -5.640 2.882 11.677 1.00 95.31 94 ASN A CA 1
ATOM 756 C C . ASN A 1 94 ? -6.528 1.736 11.163 1.00 95.31 94 ASN A C 1
ATOM 758 O O . ASN A 1 94 ? -7.620 1.992 10.659 1.00 95.31 94 ASN A O 1
ATOM 762 N N . ILE A 1 95 ? -6.104 0.473 11.309 1.00 95.31 95 ILE A N 1
ATOM 763 C CA . ILE A 1 95 ? -6.945 -0.678 10.936 1.00 95.31 95 ILE A CA 1
ATOM 764 C C . ILE A 1 95 ? -8.241 -0.695 11.757 1.00 95.31 95 ILE A C 1
ATOM 766 O O . ILE A 1 95 ? -9.302 -0.944 11.185 1.00 95.31 95 ILE A O 1
ATOM 770 N N . ASP A 1 96 ? -8.181 -0.401 13.059 1.00 95.12 96 ASP A N 1
ATOM 771 C CA . ASP A 1 96 ? -9.370 -0.344 13.924 1.00 95.12 96 ASP A CA 1
ATOM 772 C C . ASP A 1 96 ? -10.349 0.771 13.509 1.00 95.12 96 ASP A C 1
ATOM 774 O O . ASP A 1 96 ? -11.564 0.621 13.645 1.00 95.12 96 ASP A O 1
ATOM 778 N N . GLU A 1 97 ? -9.842 1.852 12.913 1.00 93.50 97 GLU A N 1
ATOM 779 C CA . GLU A 1 97 ? -10.640 2.930 12.316 1.00 93.50 97 GLU A CA 1
ATOM 780 C C . GLU A 1 97 ? -11.089 2.641 10.869 1.00 93.50 97 GLU A C 1
ATOM 782 O O . GLU A 1 97 ? -11.646 3.512 10.200 1.00 93.50 97 GLU A O 1
ATOM 787 N N . ASN A 1 98 ? -10.898 1.413 10.370 1.00 93.00 98 ASN A N 1
ATOM 788 C CA . ASN A 1 98 ? -11.187 1.014 8.988 1.00 93.00 98 ASN A CA 1
ATOM 789 C C . ASN A 1 98 ? -10.384 1.790 7.927 1.00 93.00 98 ASN A C 1
ATOM 791 O O . ASN A 1 98 ? -10.842 1.935 6.789 1.00 93.00 98 ASN A O 1
ATOM 795 N N . ILE A 1 99 ? -9.176 2.247 8.263 1.00 91.38 99 ILE A N 1
ATOM 796 C CA . ILE A 1 99 ? -8.274 2.966 7.359 1.00 91.38 99 ILE A CA 1
ATOM 797 C C . ILE A 1 99 ? -7.192 1.997 6.843 1.00 91.38 99 ILE A C 1
ATOM 799 O O . ILE A 1 99 ? -6.375 1.511 7.628 1.00 91.38 99 ILE A O 1
ATOM 803 N N . PRO A 1 100 ? -7.137 1.695 5.529 1.00 90.88 100 PRO A N 1
ATOM 804 C CA . PRO A 1 100 ? -6.086 0.851 4.966 1.00 90.88 100 PRO A CA 1
ATOM 805 C C . PRO A 1 100 ? -4.732 1.571 5.009 1.00 90.88 100 PRO A C 1
ATOM 807 O O . PRO A 1 100 ? -4.606 2.697 4.528 1.00 90.88 100 PRO A O 1
ATOM 810 N N . VAL A 1 101 ? -3.703 0.897 5.529 1.00 94.06 101 VAL A N 1
ATOM 811 C CA . VAL A 1 101 ? -2.350 1.462 5.651 1.00 94.06 101 VAL A CA 1
ATOM 812 C C . VAL A 1 101 ? -1.424 0.832 4.621 1.00 94.06 101 VAL A C 1
ATOM 814 O O . VAL A 1 101 ? -1.215 -0.378 4.619 1.00 94.06 101 VAL A O 1
ATOM 817 N N . LEU A 1 102 ? -0.844 1.648 3.744 1.00 92.62 102 LEU A N 1
ATOM 818 C CA . LEU A 1 102 ? 0.147 1.201 2.765 1.00 92.62 102 LEU A CA 1
ATOM 819 C C . LEU A 1 102 ? 1.531 1.233 3.411 1.00 92.62 102 LEU A C 1
ATOM 821 O O . LEU A 1 102 ? 1.971 2.275 3.891 1.00 92.62 102 LEU A O 1
ATOM 825 N N . VAL A 1 103 ? 2.221 0.097 3.404 1.00 91.88 103 VAL A N 1
ATOM 826 C CA . VAL A 1 103 ? 3.520 -0.071 4.059 1.00 91.88 103 VAL A CA 1
ATOM 827 C C . VAL A 1 103 ? 4.563 -0.480 3.030 1.00 91.88 103 VAL A C 1
ATOM 829 O O . VAL A 1 103 ? 4.352 -1.403 2.240 1.00 91.88 103 VAL A O 1
ATOM 832 N N . SER A 1 104 ? 5.690 0.230 3.044 1.00 88.50 104 SER A N 1
ATOM 833 C CA . SER A 1 104 ? 6.861 -0.085 2.230 1.00 88.50 104 SER A CA 1
ATOM 834 C C . SER A 1 104 ? 7.780 -1.049 2.975 1.00 88.50 104 SER A C 1
ATOM 836 O O . SER A 1 104 ? 8.124 -0.826 4.135 1.00 88.50 104 SER A O 1
ATOM 838 N N . PHE A 1 105 ? 8.201 -2.104 2.291 1.00 85.69 105 PHE A N 1
ATOM 839 C CA . PHE A 1 105 ? 9.111 -3.133 2.770 1.00 85.69 105 PHE A CA 1
ATOM 840 C C . PHE A 1 105 ? 10.354 -3.168 1.898 1.00 85.69 105 PHE A C 1
ATOM 842 O O . PHE A 1 105 ? 10.276 -3.032 0.679 1.00 85.69 105 PHE A O 1
ATOM 849 N N . LYS A 1 106 ? 11.500 -3.447 2.513 1.00 84.50 106 LYS A N 1
ATOM 850 C CA . LYS A 1 106 ? 12.678 -3.896 1.773 1.00 84.50 106 LYS A CA 1
ATOM 851 C C . LYS A 1 106 ? 12.542 -5.388 1.494 1.00 84.50 106 LYS A C 1
ATOM 853 O O . LYS A 1 106 ? 12.338 -6.175 2.415 1.00 84.50 106 LYS A O 1
ATOM 858 N N . GLN A 1 107 ? 12.664 -5.773 0.231 1.00 82.56 107 GLN A N 1
ATOM 859 C CA . GLN A 1 107 ? 12.634 -7.160 -0.209 1.00 82.56 107 GLN A CA 1
ATOM 860 C C . GLN A 1 107 ? 13.895 -7.480 -1.004 1.00 82.56 107 GLN A C 1
ATOM 862 O O . GLN A 1 107 ? 14.334 -6.700 -1.845 1.00 82.56 107 GLN A O 1
ATOM 867 N N . ILE A 1 108 ? 14.460 -8.660 -0.761 1.00 84.56 108 ILE A N 1
ATOM 868 C CA . ILE A 1 108 ? 15.542 -9.195 -1.582 1.00 84.56 108 ILE A CA 1
ATOM 869 C C . ILE A 1 108 ? 14.920 -10.011 -2.714 1.00 84.56 108 ILE A C 1
ATOM 871 O O . ILE A 1 108 ? 14.195 -10.974 -2.463 1.00 84.56 108 ILE A O 1
ATOM 875 N N . ILE A 1 109 ? 15.224 -9.639 -3.953 1.00 82.56 109 ILE A N 1
ATOM 876 C CA . ILE A 1 109 ? 14.809 -10.355 -5.162 1.00 82.56 109 ILE A CA 1
ATOM 877 C C . ILE A 1 109 ? 16.029 -10.864 -5.931 1.00 82.56 109 ILE A C 1
ATOM 879 O O . ILE A 1 109 ? 17.126 -10.321 -5.809 1.00 82.56 109 ILE A O 1
ATOM 883 N N . ASN A 1 110 ? 15.833 -11.897 -6.748 1.00 85.00 110 ASN A N 1
ATOM 884 C CA . ASN A 1 110 ? 16.839 -12.332 -7.712 1.00 85.00 110 ASN A CA 1
ATOM 885 C C . ASN A 1 110 ? 16.609 -11.588 -9.028 1.00 85.00 110 ASN A C 1
ATOM 887 O O . ASN A 1 110 ? 15.555 -11.739 -9.644 1.00 85.00 110 ASN A O 1
ATOM 891 N N . VAL A 1 111 ? 17.593 -10.809 -9.468 1.00 83.75 111 VAL A N 1
ATOM 892 C CA . VAL A 1 111 ? 17.566 -10.119 -10.762 1.00 83.75 111 VAL A CA 1
ATOM 893 C C . VAL A 1 111 ? 18.556 -10.770 -11.726 1.00 83.75 111 VAL A C 1
ATOM 895 O O . VAL A 1 111 ? 19.645 -11.173 -11.300 1.00 83.75 111 VAL A O 1
ATOM 898 N N . PRO A 1 112 ? 18.202 -10.911 -13.015 1.00 87.25 112 PRO A N 1
ATOM 899 C CA . PRO A 1 112 ? 19.105 -11.483 -13.998 1.00 87.25 112 PRO A CA 1
ATOM 900 C C . PRO A 1 112 ? 20.275 -10.529 -14.248 1.00 87.25 112 PRO A C 1
ATOM 902 O O . PRO A 1 112 ? 20.096 -9.317 -14.369 1.00 87.25 112 PRO A O 1
ATOM 905 N N . ILE A 1 113 ? 21.479 -11.082 -14.358 1.00 87.81 113 ILE A N 1
ATOM 906 C CA . ILE A 1 113 ? 22.653 -10.348 -14.827 1.00 87.81 113 ILE A CA 1
ATOM 907 C C . ILE A 1 113 ? 22.598 -10.363 -16.357 1.00 87.81 113 ILE A C 1
ATOM 909 O O . ILE A 1 113 ? 22.719 -11.426 -16.970 1.00 87.81 113 ILE A O 1
ATOM 913 N N . ILE A 1 114 ? 22.372 -9.192 -16.9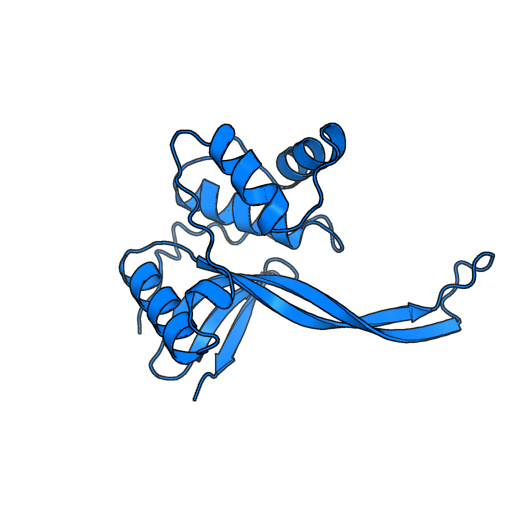60 1.00 86.88 114 ILE A N 1
ATOM 914 C CA . ILE A 1 114 ? 22.285 -9.004 -18.414 1.00 86.88 114 ILE A CA 1
ATOM 915 C C . ILE A 1 114 ? 23.521 -8.231 -18.881 1.00 86.88 114 ILE A C 1
ATOM 917 O O . ILE A 1 114 ? 23.795 -7.134 -18.393 1.00 86.88 114 ILE A O 1
ATOM 921 N N . GLU A 1 115 ? 24.265 -8.786 -19.836 1.00 84.50 115 GLU A N 1
ATOM 922 C CA . GLU A 1 115 ? 25.354 -8.059 -20.490 1.00 84.50 115 GLU A CA 1
ATOM 923 C C . GLU A 1 115 ? 24.794 -7.082 -21.525 1.00 84.50 115 GLU A C 1
ATOM 925 O O . GLU A 1 115 ? 23.830 -7.378 -22.228 1.00 84.50 115 GLU A O 1
ATOM 930 N N . LYS A 1 116 ? 25.449 -5.926 -21.682 1.00 79.38 116 LYS A N 1
ATOM 931 C CA . LYS A 1 116 ? 24.999 -4.813 -22.540 1.00 79.38 116 LYS A CA 1
ATOM 932 C C . LYS A 1 116 ? 24.641 -5.219 -23.985 1.00 79.38 116 LYS A C 1
ATOM 934 O O . LYS A 1 116 ? 23.836 -4.539 -24.610 1.00 79.38 116 LYS A O 1
ATOM 939 N N . ASN A 1 117 ? 25.206 -6.319 -24.491 1.00 86.00 117 ASN A N 1
ATOM 940 C CA . ASN A 1 117 ? 25.007 -6.819 -25.856 1.00 86.00 117 ASN A CA 1
ATOM 941 C C . ASN A 1 117 ? 24.421 -8.243 -25.926 1.00 86.00 117 ASN A C 1
ATOM 943 O O . ASN A 1 117 ? 24.375 -8.824 -27.009 1.00 86.00 117 ASN A O 1
ATOM 947 N N . ASN A 1 118 ? 23.991 -8.827 -24.803 1.00 79.81 118 ASN A N 1
ATOM 948 C CA . ASN A 1 118 ? 23.411 -10.167 -24.774 1.00 79.81 118 ASN A CA 1
ATOM 949 C C . ASN A 1 118 ? 22.156 -10.182 -23.887 1.00 79.81 118 ASN A C 1
ATOM 951 O O . ASN A 1 118 ? 22.277 -10.112 -22.666 1.00 79.81 118 ASN A O 1
ATOM 955 N N . PRO A 1 119 ? 20.948 -10.301 -24.470 1.00 80.75 119 PRO A N 1
ATOM 956 C CA . PRO A 1 119 ? 19.703 -10.281 -23.706 1.00 80.75 119 PRO A CA 1
ATOM 957 C C . PRO A 1 119 ? 19.484 -11.553 -22.870 1.00 80.75 119 PRO A C 1
ATOM 959 O O . PRO A 1 119 ? 18.534 -11.609 -22.091 1.00 80.75 119 PRO A O 1
ATOM 962 N N . LYS A 1 120 ? 20.321 -12.590 -23.025 1.00 87.56 120 LYS A N 1
ATOM 963 C CA . LYS A 1 120 ? 20.225 -13.806 -22.213 1.00 87.56 120 LYS A CA 1
ATOM 964 C C . LYS A 1 120 ? 20.880 -13.593 -20.842 1.00 87.56 120 LYS A C 1
ATOM 966 O O . LYS A 1 120 ? 22.026 -13.146 -20.798 1.00 87.56 120 LYS A O 1
ATOM 971 N N . PRO A 1 121 ? 20.210 -13.972 -19.737 1.00 85.56 121 PRO A N 1
ATOM 972 C CA . PRO A 1 121 ? 20.818 -13.938 -18.413 1.00 85.56 121 PRO A CA 1
ATOM 973 C C . PRO A 1 121 ? 22.065 -14.828 -18.356 1.00 85.56 121 PRO A C 1
ATOM 975 O O . PRO A 1 121 ? 21.988 -16.015 -18.673 1.00 85.56 121 PRO A O 1
ATOM 978 N N . ILE A 1 122 ? 23.195 -14.270 -17.916 1.00 91.25 122 ILE A N 1
ATOM 979 C CA . ILE A 1 122 ? 24.435 -15.028 -17.648 1.00 91.25 122 ILE A CA 1
ATOM 980 C C . ILE A 1 122 ? 24.532 -15.501 -16.190 1.00 91.25 122 ILE A C 1
ATOM 982 O O . ILE A 1 122 ? 25.450 -16.222 -15.811 1.00 91.25 122 ILE A O 1
ATOM 986 N N . GLY A 1 123 ? 23.573 -15.094 -15.361 1.00 90.56 123 GLY A N 1
ATOM 987 C CA . GLY A 1 123 ? 23.492 -15.430 -13.950 1.00 90.56 123 GLY A CA 1
ATOM 988 C C . GLY A 1 123 ? 22.380 -14.649 -13.261 1.00 90.56 123 GLY A C 1
ATOM 989 O O . GLY A 1 123 ? 21.635 -13.904 -13.902 1.00 90.56 123 GLY A O 1
ATOM 990 N N . TRP A 1 124 ? 22.295 -14.811 -11.945 1.00 91.31 124 TRP A N 1
ATOM 991 C CA . TRP A 1 124 ? 21.347 -14.108 -11.087 1.00 91.31 124 TRP A CA 1
ATOM 992 C C . TRP A 1 124 ? 22.100 -13.465 -9.931 1.00 91.31 124 TRP A C 1
ATOM 994 O O . TRP A 1 124 ? 22.998 -14.081 -9.358 1.00 91.31 124 TRP A O 1
ATOM 1004 N N . GLN A 1 125 ? 21.718 -12.247 -9.570 1.00 90.75 125 GLN A N 1
ATOM 1005 C CA . GLN A 1 125 ? 22.232 -11.562 -8.389 1.00 90.75 125 GLN A CA 1
ATOM 1006 C C . GLN A 1 125 ? 21.085 -11.173 -7.464 1.00 90.75 125 GLN A C 1
ATOM 1008 O O . GLN A 1 125 ? 19.964 -10.929 -7.911 1.00 90.75 125 GLN A O 1
ATOM 1013 N N . LYS A 1 126 ? 21.373 -11.101 -6.165 1.00 89.88 126 LYS A N 1
ATOM 1014 C CA . LYS A 1 126 ? 20.429 -10.570 -5.184 1.00 89.88 126 LYS A CA 1
ATOM 1015 C C . LYS A 1 126 ? 20.424 -9.047 -5.270 1.00 89.88 126 LYS A C 1
ATOM 1017 O O . LYS A 1 126 ? 21.484 -8.432 -5.205 1.00 89.88 126 LYS A O 1
ATOM 1022 N N . ALA A 1 127 ? 19.244 -8.456 -5.386 1.00 84.00 127 ALA A N 1
ATOM 1023 C CA . ALA A 1 127 ? 19.034 -7.018 -5.307 1.00 84.00 127 ALA A CA 1
ATOM 1024 C C . ALA A 1 127 ? 18.025 -6.709 -4.200 1.00 84.00 127 ALA A C 1
ATOM 1026 O O . ALA A 1 127 ? 17.026 -7.413 -4.056 1.00 84.00 127 ALA A O 1
ATOM 1027 N N . GLU A 1 128 ? 18.291 -5.661 -3.425 1.00 83.81 128 GLU A N 1
ATOM 1028 C CA . GLU A 1 128 ? 17.318 -5.103 -2.489 1.00 83.81 128 GLU A CA 1
ATOM 1029 C C . GLU A 1 128 ? 16.428 -4.112 -3.243 1.00 83.81 128 GLU A C 1
ATOM 1031 O O . GLU A 1 128 ? 16.921 -3.185 -3.886 1.00 83.81 128 GLU A O 1
ATOM 1036 N N . VAL A 1 129 ? 15.117 -4.320 -3.174 1.00 80.75 129 VAL A N 1
ATOM 1037 C CA . VAL A 1 129 ? 14.107 -3.449 -3.775 1.00 80.75 129 VAL A CA 1
ATOM 1038 C C . VAL A 1 129 ? 13.072 -3.058 -2.732 1.00 80.75 129 VAL A C 1
ATOM 1040 O O . VAL A 1 129 ? 12.796 -3.812 -1.798 1.00 80.75 129 VAL A O 1
ATOM 1043 N N . ALA A 1 130 ? 12.490 -1.873 -2.889 1.00 82.75 130 ALA A N 1
ATOM 1044 C CA . ALA A 1 130 ? 11.311 -1.495 -2.127 1.00 82.75 130 ALA A CA 1
ATOM 1045 C C . ALA A 1 130 ? 10.072 -2.150 -2.751 1.00 82.75 130 ALA A C 1
ATOM 1047 O O . ALA A 1 130 ? 9.898 -2.119 -3.969 1.00 82.75 130 ALA A O 1
ATOM 1048 N N . HIS A 1 131 ? 9.206 -2.715 -1.917 1.00 88.06 131 HIS A N 1
ATOM 1049 C CA . HIS A 1 131 ? 7.906 -3.245 -2.313 1.00 88.06 131 HIS A CA 1
ATOM 1050 C C . HIS A 1 131 ? 6.825 -2.717 -1.384 1.00 88.06 131 HIS A C 1
ATOM 1052 O O . HIS A 1 131 ? 7.091 -2.470 -0.211 1.00 88.06 131 HIS A O 1
ATOM 1058 N N . ILE A 1 132 ? 5.608 -2.542 -1.888 1.00 89.94 132 ILE A N 1
ATOM 1059 C CA . ILE A 1 132 ? 4.516 -1.956 -1.108 1.00 89.94 132 ILE A CA 1
ATOM 1060 C C . ILE A 1 132 ? 3.373 -2.939 -0.995 1.00 89.94 132 ILE A C 1
ATOM 1062 O O . ILE A 1 132 ? 2.980 -3.582 -1.968 1.00 89.94 132 ILE A O 1
ATOM 1066 N N . ARG A 1 133 ? 2.829 -3.029 0.213 1.00 93.81 133 ARG A N 1
ATOM 1067 C CA . ARG A 1 133 ? 1.669 -3.854 0.524 1.00 93.81 133 ARG A CA 1
ATOM 1068 C C . ARG A 1 133 ? 0.708 -3.076 1.405 1.00 93.81 133 ARG A C 1
ATOM 1070 O O . ARG A 1 133 ? 1.128 -2.189 2.146 1.00 93.81 133 ARG A O 1
ATOM 1077 N N . THR A 1 134 ? -0.567 -3.431 1.368 1.00 95.56 134 THR A N 1
ATOM 1078 C CA . THR A 1 134 ? -1.571 -2.811 2.240 1.00 95.56 134 THR A CA 1
ATOM 1079 C C . THR A 1 134 ? -1.789 -3.679 3.471 1.00 95.56 134 THR A C 1
ATOM 1081 O O . THR A 1 134 ? -2.106 -4.857 3.335 1.00 95.56 134 THR A O 1
ATOM 1084 N N . ALA A 1 135 ? -1.641 -3.117 4.668 1.00 96.31 135 ALA A N 1
ATOM 1085 C CA . ALA A 1 135 ? -2.045 -3.759 5.910 1.00 96.31 135 ALA A CA 1
ATOM 1086 C C . ALA A 1 135 ? -3.576 -3.841 5.950 1.00 96.31 135 ALA A C 1
ATOM 1088 O O . ALA A 1 135 ? -4.258 -2.821 5.845 1.00 96.31 135 ALA A O 1
ATOM 1089 N N . ILE A 1 136 ? -4.110 -5.055 6.075 1.00 95.00 136 ILE A N 1
ATOM 1090 C CA . ILE A 1 136 ? -5.560 -5.302 6.025 1.00 95.00 136 ILE A CA 1
ATOM 1091 C C . ILE A 1 136 ? -6.102 -5.901 7.320 1.00 95.00 136 ILE A C 1
ATOM 1093 O O . ILE A 1 136 ? -7.293 -5.792 7.596 1.00 95.00 136 ILE A O 1
ATOM 1097 N N . LYS A 1 137 ? -5.246 -6.547 8.116 1.00 94.88 137 LYS A N 1
ATOM 1098 C CA . LYS A 1 137 ? -5.644 -7.284 9.316 1.00 94.88 137 LYS A CA 1
ATOM 1099 C C . LYS A 1 137 ? -4.479 -7.405 10.292 1.00 94.88 137 LYS A C 1
ATOM 1101 O O . LYS A 1 137 ? -3.322 -7.426 9.877 1.00 94.88 137 LYS A O 1
ATOM 1106 N N . TYR A 1 138 ? -4.789 -7.565 11.576 1.00 96.31 138 TYR A N 1
ATOM 1107 C CA . TYR A 1 138 ? -3.808 -7.934 12.593 1.00 96.31 138 TYR A CA 1
ATOM 1108 C C . TYR A 1 138 ? -4.375 -8.874 13.673 1.00 96.31 138 TYR A C 1
ATOM 1110 O O . TYR A 1 138 ? -5.592 -8.988 13.878 1.00 96.31 138 TYR A O 1
ATOM 1118 N N . ASN A 1 139 ? -3.477 -9.575 14.362 1.00 94.88 139 ASN A N 1
ATOM 1119 C CA . ASN A 1 139 ? -3.743 -10.273 15.622 1.00 94.88 139 ASN A CA 1
ATOM 1120 C C . ASN A 1 139 ? -2.701 -9.847 16.675 1.00 94.88 139 ASN A C 1
ATOM 1122 O O . ASN A 1 139 ? -2.034 -8.835 16.493 1.00 94.88 139 ASN A O 1
ATOM 1126 N N . ASP A 1 140 ? -2.581 -10.573 17.783 1.00 91.44 140 ASP A N 1
ATOM 1127 C CA . ASP A 1 140 ? -1.710 -10.160 18.887 1.00 91.44 140 ASP A CA 1
ATOM 1128 C C . ASP A 1 140 ? -0.219 -10.158 18.508 1.00 91.44 140 ASP A C 1
ATOM 1130 O O . ASP A 1 140 ? 0.530 -9.318 19.008 1.00 91.44 140 ASP A O 1
ATOM 1134 N N . SER A 1 141 ? 0.206 -10.992 17.553 1.00 92.75 141 SER A N 1
ATOM 1135 C CA . SER A 1 141 ? 1.616 -11.203 17.189 1.00 92.75 141 SER A CA 1
ATOM 1136 C C . SER A 1 141 ? 1.967 -10.972 15.714 1.00 92.75 141 SER A C 1
ATOM 1138 O O . SER A 1 141 ? 3.147 -10.974 15.354 1.00 92.75 141 SER A O 1
ATOM 1140 N N . GLU A 1 142 ? 0.970 -10.786 14.849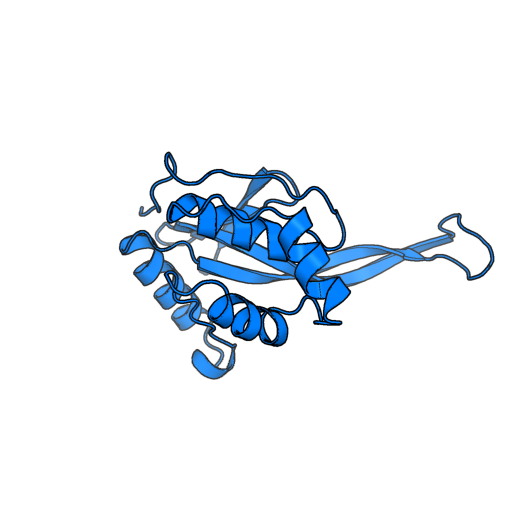 1.00 96.31 142 GLU A N 1
ATOM 1141 C CA . GLU A 1 142 ? 1.139 -10.744 13.398 1.00 96.31 142 GLU A CA 1
ATOM 1142 C C . GLU A 1 142 ? 0.346 -9.605 12.745 1.00 96.31 142 GLU A C 1
ATOM 1144 O O . GLU A 1 142 ? -0.824 -9.354 13.055 1.00 96.31 142 GLU A O 1
ATOM 1149 N N . LEU A 1 143 ? 0.981 -8.964 11.763 1.00 96.50 143 LEU A N 1
ATOM 1150 C CA . LEU A 1 143 ? 0.332 -8.115 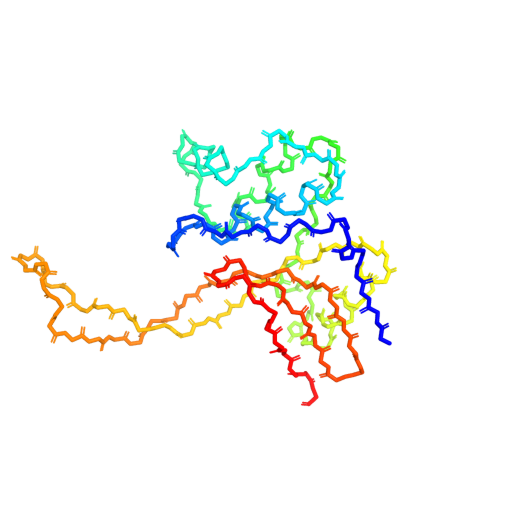10.768 1.00 96.50 143 LEU A CA 1
ATOM 1151 C C . LEU A 1 143 ? 0.114 -8.914 9.478 1.00 96.50 143 LEU A C 1
ATOM 1153 O O . LEU A 1 143 ? 0.963 -9.705 9.058 1.00 96.50 143 LEU A O 1
ATOM 1157 N N . PHE A 1 144 ? -1.022 -8.682 8.829 1.00 96.00 144 PHE A N 1
ATOM 1158 C CA . PHE A 1 144 ? -1.407 -9.320 7.576 1.00 96.00 144 PHE A CA 1
ATOM 1159 C C . PHE A 1 144 ? -1.528 -8.258 6.492 1.00 96.00 144 PHE A C 1
ATOM 1161 O O . PHE A 1 144 ? -2.279 -7.286 6.625 1.00 96.00 144 PHE A O 1
ATOM 1168 N N . PHE A 1 145 ? -0.813 -8.484 5.399 1.00 96.44 145 PHE A N 1
ATOM 1169 C CA . PHE A 1 145 ? -0.710 -7.564 4.284 1.00 96.44 145 PHE A CA 1
ATOM 1170 C C . PHE A 1 145 ? -1.262 -8.196 3.018 1.00 96.44 145 PHE A C 1
ATOM 1172 O O . PHE A 1 145 ? -0.895 -9.319 2.690 1.00 96.44 145 PHE A O 1
ATOM 1179 N N . PHE A 1 146 ? -2.092 -7.472 2.279 1.00 96.06 146 PHE A N 1
ATOM 1180 C CA . PHE A 1 146 ? -2.407 -7.838 0.906 1.00 96.06 146 PHE A CA 1
ATOM 1181 C C . PHE A 1 146 ? -1.251 -7.425 -0.009 1.00 96.06 146 PHE A C 1
ATOM 1183 O O . PHE A 1 146 ? -0.858 -6.255 -0.024 1.00 96.06 146 PHE A O 1
ATOM 1190 N N . ASP A 1 147 ? -0.708 -8.388 -0.749 1.00 94.56 147 ASP A N 1
ATOM 1191 C CA . ASP A 1 147 ? 0.328 -8.174 -1.751 1.00 94.56 147 ASP A CA 1
ATOM 1192 C C . ASP A 1 147 ? -0.300 -8.208 -3.152 1.00 94.56 147 ASP A C 1
ATOM 1194 O O . ASP A 1 147 ? -0.754 -9.263 -3.597 1.00 94.56 147 ASP A O 1
ATOM 1198 N N . PRO A 1 148 ? -0.347 -7.081 -3.880 1.00 93.25 148 PRO A N 1
ATOM 1199 C CA . PRO A 1 148 ? -0.904 -7.077 -5.226 1.00 93.25 148 PRO A CA 1
ATOM 1200 C C . PRO A 1 148 ? 0.018 -7.738 -6.263 1.00 93.25 148 PRO A C 1
ATOM 1202 O O . PRO A 1 148 ? -0.417 -7.948 -7.392 1.00 93.25 148 PRO A O 1
ATOM 1205 N N . GLY A 1 149 ? 1.271 -8.054 -5.912 1.00 90.06 149 GLY A N 1
ATOM 1206 C CA . GLY A 1 149 ? 2.229 -8.730 -6.789 1.00 90.06 149 GLY A CA 1
ATOM 1207 C C . GLY A 1 149 ? 1.820 -10.155 -7.144 1.00 90.06 149 GLY A C 1
ATOM 1208 O O . GLY A 1 149 ? 2.019 -10.592 -8.276 1.00 90.06 149 GLY A O 1
ATOM 1209 N N . ASP A 1 150 ? 1.225 -10.862 -6.186 1.00 89.81 150 ASP A N 1
ATOM 1210 C CA . ASP A 1 150 ? 0.747 -12.238 -6.340 1.00 89.81 150 ASP A CA 1
ATOM 1211 C C . ASP A 1 150 ? -0.704 -12.439 -5.876 1.00 89.81 150 ASP A C 1
ATOM 1213 O O . ASP A 1 150 ? -1.219 -13.554 -5.927 1.00 89.81 150 ASP A O 1
ATOM 1217 N N . CYS A 1 151 ? -1.388 -11.360 -5.481 1.00 91.31 151 CYS A N 1
ATOM 1218 C CA . CYS A 1 151 ? -2.755 -11.365 -4.955 1.00 91.31 151 CYS A CA 1
ATOM 1219 C C . CYS A 1 151 ? -2.940 -12.214 -3.695 1.00 91.31 151 CYS A C 1
ATOM 1221 O O . CYS A 1 151 ? -4.049 -12.674 -3.409 1.00 91.31 151 CYS A O 1
ATOM 1223 N N . GLU A 1 152 ? -1.882 -12.395 -2.910 1.00 93.12 152 GLU A N 1
ATOM 1224 C CA . GLU A 1 152 ? -1.936 -13.175 -1.683 1.00 93.12 152 GLU A CA 1
ATOM 1225 C C . GLU A 1 152 ? -1.879 -12.305 -0.429 1.00 93.12 152 GLU A C 1
ATOM 1227 O O . GLU A 1 152 ? -1.486 -11.138 -0.426 1.00 93.12 152 GLU A O 1
ATOM 1232 N N . THR A 1 153 ? -2.261 -12.911 0.695 1.00 94.50 153 THR A N 1
ATOM 1233 C CA . THR A 1 153 ? -2.019 -12.323 2.012 1.00 94.50 153 THR A CA 1
ATOM 1234 C C . THR A 1 153 ? -0.664 -12.783 2.538 1.00 94.50 153 THR A C 1
ATOM 1236 O O . THR A 1 153 ? -0.434 -13.978 2.725 1.00 94.50 153 THR A O 1
ATOM 1239 N N . LYS A 1 154 ? 0.222 -11.834 2.834 1.00 94.50 154 LYS A N 1
ATOM 1240 C CA . LYS A 1 154 ? 1.529 -12.062 3.453 1.00 94.50 154 LYS A CA 1
ATOM 1241 C C . LYS A 1 154 ? 1.465 -11.741 4.939 1.00 94.50 154 LYS A C 1
ATOM 1243 O O . LYS A 1 154 ? 0.824 -10.776 5.348 1.00 94.50 154 LYS A O 1
ATOM 1248 N N . LYS A 1 155 ? 2.131 -12.558 5.748 1.00 94.94 155 LYS A N 1
ATOM 1249 C CA . LYS A 1 155 ? 2.189 -12.389 7.203 1.00 94.94 155 LYS A CA 1
ATOM 1250 C C . LYS A 1 155 ? 3.525 -11.788 7.606 1.00 94.94 155 LYS A C 1
ATOM 1252 O O . LYS A 1 155 ? 4.549 -12.111 7.004 1.00 94.94 155 LYS A O 1
ATOM 1257 N N . TYR A 1 156 ? 3.504 -10.959 8.636 1.00 92.31 156 TYR A N 1
ATOM 1258 C CA . TYR A 1 156 ? 4.694 -10.426 9.278 1.00 92.31 156 TYR A CA 1
ATOM 1259 C C . TYR A 1 156 ? 4.553 -10.568 10.790 1.00 92.31 156 TYR A C 1
ATOM 1261 O O . TYR A 1 156 ? 3.670 -9.950 11.388 1.00 92.31 156 TYR A O 1
ATOM 1269 N N . SER A 1 157 ? 5.411 -11.388 11.389 1.00 91.56 157 SER A N 1
ATOM 1270 C CA . SER A 1 157 ? 5.527 -11.511 12.841 1.00 91.56 157 SER A CA 1
ATOM 1271 C C . SER A 1 157 ? 6.386 -10.368 13.376 1.00 91.56 157 SER A C 1
ATOM 1273 O O . SER A 1 157 ? 7.441 -10.081 12.812 1.00 91.56 157 SER A O 1
ATOM 1275 N N . TYR A 1 158 ? 5.923 -9.719 14.441 1.00 83.81 158 TYR A N 1
ATOM 1276 C CA . TYR A 1 158 ? 6.625 -8.601 15.088 1.00 83.81 158 TYR A CA 1
ATOM 1277 C C . TYR A 1 158 ? 6.922 -8.860 16.575 1.00 83.81 158 TYR A C 1
ATOM 1279 O O . TYR A 1 158 ? 7.301 -7.935 17.290 1.00 83.81 158 TYR A O 1
ATOM 1287 N N . LEU A 1 159 ? 6.719 -10.101 17.033 1.00 78.19 159 LEU A N 1
ATOM 1288 C CA . LEU A 1 159 ? 7.179 -10.615 18.326 1.00 78.19 159 LEU A CA 1
ATOM 1289 C C . LEU A 1 159 ? 8.432 -11.474 18.145 1.00 78.19 159 LEU A C 1
ATOM 1291 O O . LEU A 1 159 ? 8.520 -12.145 17.088 1.00 78.19 159 LEU A O 1
#

Sequence (159 aa):
MSTIDLDKYPKIAQMHSSAGCIPVNIENALKYNGERDYDELKLLCFCQTRNIPLGFKEFSPELAKILKKINFIFKGIDDFDHSIEKVVEYIKSNIDENIPVLVSFKQIINVPIIEKNNPKPIGWQKAEVAHIRTAIKYNDSELFFFDPGDCETKKYSYL